Protein AF-A0A7J5C218-F1 (afdb_monomer)

Foldseek 3Di:
DLVVLLCCVPPVVDQQLVDAAEDADPVVLVVSLVSNCVRNNPSNVNHHRYHPLVVLLVVCLVCVVVLVADNDFAEDEPVRLLVLLVVLCVVVVHDCVLPPSNVLSVVLLVCLVVLHALVNQCVPQDDDPSVSSSSSRVVSVVVSVVRSYDYSSRSNSSD

Secondary structure (DSSP, 8-state):
-HHHHHHHHHHS---GGG-EEEESSHHHHHHHHHHHHHHH-GGGGGSEEEEHHHHHHHHHHHTTTTTT--TT-EEP-HHHHHHHHHHHHHHTT--TTTS-HHHHHHHHHHHHHTT--HHHHHHH--HHHHHHHHHHHHHHHHHHHHTTEE-HHHHHHH-

Sequence (159 aa):
LTHRIAYLLAARDVHPGEIIAITFTNKAAGEMKERVAALVGPRARLMWVSTFHSACVRILRAEHEHAGLTSTFSLYDADDSRRLMQLVTRELDLDPKRYPARGLAAQVSNLKNELVDPEQFAARASGPNERALAEAYTLYQRRLREAHALDFDDLIMTT

Mean predicted aligned error: 4.23 Å

Radius of gyration: 19.99 Å; Cα contacts (8 Å, |Δi|>4): 180; chains: 1; bounding box: 42×26×58 Å

pLDDT: mean 93.84, std 3.54, range [80.75, 98.5]

Nearest PDB structures (foldseek):
  2pjr-assembly1_A  TM=9.685E-01  e=1.360E-12  Geobacillus stearothermophilus
  3pjr-assembly1_A  TM=9.703E-01  e=2.002E-11  Geobacillus stearothermophilus
  2is1-assembly1_A  TM=9.681E-01  e=2.406E-10  Escherichia coli
  2is6-assembly1_B  TM=9.585E-01  e=4.203E-10  Escherichia coli
  2is6-assembly1_A  TM=9.522E-01  e=5.699E-10  Escherichia coli

Solvent-accessible surface area (backbone atoms only — not comparable to full-atom values): 8699 Å² total; per-residue (Å²): 108,56,67,59,53,36,43,38,46,74,76,63,71,45,59,43,76,80,43,77,47,77,32,94,37,67,66,58,17,51,55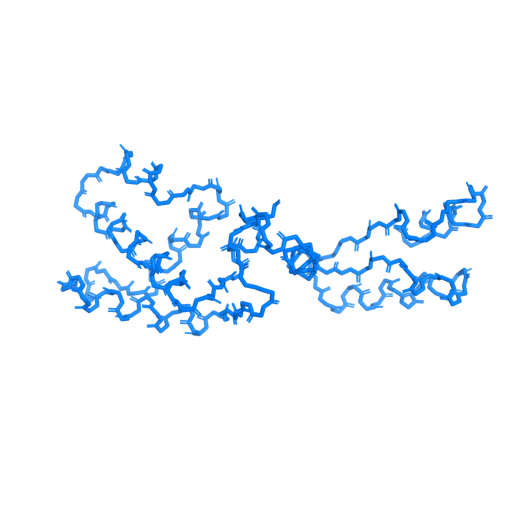,49,48,54,55,30,26,75,71,63,35,76,63,49,72,63,28,48,56,28,24,61,61,60,47,28,50,54,50,46,47,74,43,8,73,84,66,76,43,59,74,77,50,44,78,38,51,80,65,54,49,41,52,51,32,43,52,42,36,59,75,69,70,49,55,59,89,83,54,37,34,70,60,50,47,51,51,49,47,51,34,32,74,72,67,45,49,47,66,63,45,45,76,68,43,60,67,73,68,39,41,52,48,26,53,43,40,41,51,44,54,49,53,30,56,76,66,42,35,39,45,70,52,47,36,66,66,69,99

Structure (mmCIF, N/CA/C/O backbone):
data_AF-A0A7J5C218-F1
#
_entry.id   AF-A0A7J5C218-F1
#
loop_
_atom_site.group_PDB
_atom_site.id
_atom_site.type_symbol
_atom_site.label_atom_id
_atom_site.label_alt_id
_atom_site.label_comp_id
_atom_site.label_asym_id
_atom_site.label_entity_id
_atom_site.label_seq_id
_atom_site.pdbx_PDB_ins_code
_atom_site.Cartn_x
_atom_site.Cartn_y
_atom_site.Cartn_z
_atom_site.occupancy
_atom_site.B_iso_or_equiv
_atom_site.auth_seq_id
_atom_site.auth_comp_id
_atom_site.auth_asym_id
_atom_site.auth_atom_id
_atom_site.pdbx_PDB_model_num
ATOM 1 N N . LEU A 1 1 ? 17.847 -12.789 -14.390 1.00 86.25 1 LEU A N 1
ATOM 2 C CA . LEU A 1 1 ? 16.603 -12.147 -14.881 1.00 86.25 1 LEU A CA 1
ATOM 3 C C . LEU A 1 1 ? 16.853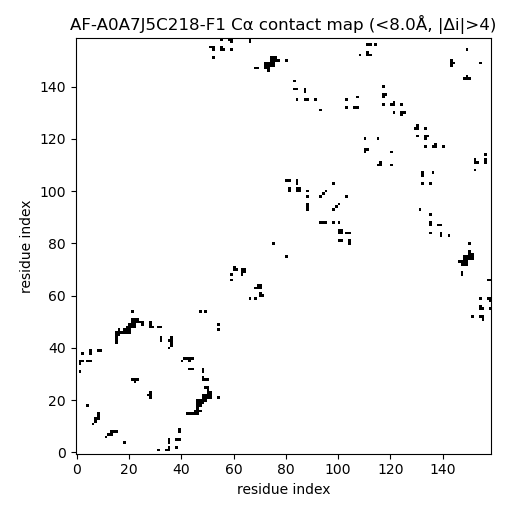 -11.149 -16.017 1.00 86.25 1 LEU A C 1
ATOM 5 O O . LEU A 1 1 ? 16.259 -11.317 -17.071 1.00 86.25 1 LEU A O 1
ATOM 9 N N . THR A 1 2 ? 17.759 -10.176 -15.865 1.00 90.88 2 THR A N 1
ATOM 10 C CA . THR A 1 2 ? 18.068 -9.160 -16.901 1.00 90.88 2 THR A CA 1
ATOM 11 C C . THR A 1 2 ? 18.434 -9.752 -18.267 1.00 90.88 2 THR A C 1
ATOM 13 O O . THR A 1 2 ? 17.923 -9.297 -19.281 1.00 90.88 2 THR A O 1
ATOM 16 N N . HIS A 1 3 ? 19.233 -10.825 -18.303 1.00 92.81 3 HIS A N 1
ATOM 17 C CA . HIS A 1 3 ? 19.562 -11.528 -19.551 1.00 92.81 3 HIS A CA 1
ATOM 18 C C . HIS A 1 3 ? 18.358 -12.219 -20.204 1.00 92.81 3 HIS A C 1
ATOM 20 O O . HIS A 1 3 ? 18.273 -12.247 -21.425 1.00 92.81 3 HIS A O 1
ATOM 26 N N . ARG A 1 4 ? 17.402 -12.738 -19.418 1.00 94.25 4 ARG A N 1
ATOM 27 C CA . ARG A 1 4 ? 16.163 -13.320 -19.961 1.00 94.25 4 ARG A CA 1
ATOM 28 C C . ARG A 1 4 ? 15.333 -12.243 -20.656 1.00 94.25 4 ARG A C 1
ATOM 30 O O . ARG A 1 4 ? 14.851 -12.475 -21.753 1.00 94.25 4 ARG A O 1
ATOM 37 N N . ILE A 1 5 ? 15.209 -11.070 -20.034 1.00 92.75 5 ILE A N 1
ATOM 38 C CA . ILE A 1 5 ? 14.519 -9.920 -20.631 1.00 92.75 5 ILE A CA 1
ATOM 39 C C . ILE A 1 5 ? 15.229 -9.497 -21.919 1.00 92.75 5 ILE A C 1
ATOM 41 O O . ILE A 1 5 ? 14.592 -9.398 -22.960 1.00 92.75 5 ILE A O 1
ATOM 45 N N . ALA A 1 6 ? 16.552 -9.321 -21.872 1.00 90.94 6 ALA A N 1
ATOM 46 C CA . ALA A 1 6 ? 17.333 -8.952 -23.048 1.00 90.94 6 ALA A CA 1
ATOM 47 C C . ALA A 1 6 ? 17.164 -9.959 -24.197 1.00 90.94 6 ALA A C 1
ATOM 49 O O . ALA A 1 6 ? 16.990 -9.559 -25.342 1.00 90.94 6 ALA A O 1
ATOM 50 N N . TYR A 1 7 ? 17.145 -11.258 -23.886 1.00 93.69 7 TYR A N 1
ATOM 51 C CA . TYR A 1 7 ? 16.901 -12.317 -24.861 1.00 93.69 7 TYR A CA 1
ATOM 52 C C . TYR A 1 7 ? 15.502 -12.234 -25.490 1.00 93.69 7 TYR A C 1
ATOM 54 O O . TYR A 1 7 ? 15.383 -12.347 -26.707 1.00 93.69 7 TYR A O 1
ATOM 62 N N . LEU A 1 8 ? 14.450 -12.001 -24.697 1.00 94.12 8 LEU A N 1
ATOM 63 C CA . LEU A 1 8 ? 13.089 -11.841 -25.226 1.00 94.12 8 LEU A CA 1
ATOM 64 C C . LEU A 1 8 ? 12.997 -10.659 -26.201 1.00 94.12 8 LEU A C 1
ATOM 66 O O . LEU A 1 8 ? 12.418 -10.789 -27.274 1.00 94.12 8 LEU A O 1
ATOM 70 N N . LEU A 1 9 ? 13.628 -9.538 -25.854 1.00 89.75 9 LEU A N 1
ATOM 71 C CA . LEU A 1 9 ? 13.610 -8.328 -26.674 1.00 89.75 9 LEU A CA 1
ATOM 72 C C . LEU A 1 9 ? 14.460 -8.459 -27.944 1.00 89.75 9 LEU A C 1
ATOM 74 O O . LEU A 1 9 ? 14.038 -8.032 -29.010 1.00 89.75 9 LEU A O 1
ATOM 78 N N . ALA A 1 10 ? 15.665 -9.025 -27.840 1.00 87.38 10 ALA A N 1
ATOM 79 C CA . ALA A 1 10 ? 16.624 -9.038 -28.944 1.00 87.38 10 ALA A CA 1
ATOM 80 C C . ALA A 1 10 ? 16.477 -10.251 -29.874 1.00 87.38 10 ALA A C 1
ATOM 82 O O . ALA A 1 10 ? 16.729 -10.135 -31.068 1.00 87.38 10 ALA A O 1
ATOM 83 N N . ALA A 1 11 ? 16.114 -11.418 -29.332 1.00 90.69 11 ALA A N 1
ATOM 84 C CA . ALA A 1 11 ? 16.108 -12.679 -30.076 1.00 90.69 11 ALA A CA 1
ATOM 85 C C . ALA A 1 11 ? 14.703 -13.234 -30.336 1.00 90.69 11 ALA A C 1
ATOM 87 O O . ALA A 1 11 ? 14.548 -14.118 -31.176 1.00 90.69 11 ALA A O 1
ATOM 88 N N . ARG A 1 12 ? 13.685 -12.769 -29.602 1.00 93.81 12 ARG A N 1
ATOM 89 C CA . ARG A 1 12 ? 12.297 -13.244 -29.740 1.00 93.81 12 ARG A CA 1
ATOM 90 C C . ARG A 1 12 ? 11.330 -12.178 -30.245 1.00 93.81 12 ARG A C 1
ATOM 92 O O . ARG A 1 12 ? 10.145 -12.476 -30.315 1.00 93.81 12 ARG A O 1
ATOM 99 N N . ASP A 1 13 ? 11.841 -10.997 -30.595 1.00 88.44 13 ASP A N 1
ATOM 100 C CA . ASP A 1 13 ? 11.081 -9.856 -31.125 1.00 88.44 13 ASP A CA 1
ATOM 101 C C . ASP A 1 13 ? 9.872 -9.458 -30.256 1.00 88.44 13 ASP A C 1
ATOM 103 O O . ASP A 1 13 ? 8.854 -8.979 -30.743 1.00 88.44 13 ASP A O 1
ATOM 107 N N . VAL A 1 14 ? 9.976 -9.677 -28.938 1.00 94.00 14 VAL A N 1
ATOM 108 C CA . VAL A 1 14 ? 8.940 -9.266 -27.982 1.00 94.00 14 VAL A CA 1
ATOM 109 C C . VAL A 1 14 ? 8.965 -7.750 -27.852 1.00 94.00 14 VAL A C 1
ATOM 111 O O . VAL A 1 14 ? 10.031 -7.153 -27.654 1.00 94.00 14 VAL A O 1
ATOM 114 N N . HIS A 1 15 ? 7.799 -7.110 -27.904 1.00 91.94 15 HIS A N 1
ATOM 115 C CA . HIS A 1 15 ? 7.729 -5.668 -27.752 1.00 91.94 15 HIS A CA 1
ATOM 116 C C . HIS A 1 15 ? 8.006 -5.281 -26.283 1.00 91.94 15 HIS A C 1
ATOM 118 O O . HIS A 1 15 ? 7.437 -5.878 -25.370 1.00 91.94 15 HIS A O 1
ATOM 124 N N . PRO A 1 16 ? 8.834 -4.254 -25.986 1.00 90.38 16 PRO A N 1
ATOM 125 C CA . PRO A 1 16 ? 9.152 -3.878 -24.603 1.00 90.38 16 PRO A CA 1
ATOM 126 C C . PRO A 1 16 ? 7.939 -3.590 -23.714 1.00 90.38 16 PRO A C 1
ATOM 128 O O . PRO A 1 16 ? 7.993 -3.841 -22.514 1.00 90.38 16 PRO A O 1
ATOM 131 N N . GLY A 1 17 ? 6.852 -3.079 -24.298 1.00 89.75 17 GLY A N 1
ATOM 132 C CA . GLY A 1 17 ? 5.596 -2.822 -23.587 1.00 89.75 17 GLY A CA 1
ATOM 133 C C . GLY A 1 17 ? 4.842 -4.083 -23.145 1.00 89.75 17 GLY A C 1
ATOM 134 O O . GLY A 1 17 ? 3.960 -3.976 -22.304 1.00 89.75 17 GLY A O 1
ATOM 135 N N . GLU A 1 18 ? 5.197 -5.260 -23.665 1.00 92.06 18 GLU A N 1
ATOM 136 C CA . GLU A 1 18 ? 4.602 -6.555 -23.296 1.00 92.06 18 GLU A CA 1
ATOM 137 C C . GLU A 1 18 ? 5.331 -7.217 -22.114 1.00 92.06 18 GLU A C 1
ATOM 139 O O . GLU A 1 18 ? 4.938 -8.286 -21.650 1.00 92.06 18 GLU A O 1
ATOM 144 N N . ILE A 1 19 ? 6.409 -6.600 -21.614 1.00 92.75 19 ILE A N 1
ATOM 145 C CA . ILE A 1 19 ? 7.178 -7.111 -20.480 1.00 92.75 19 ILE A CA 1
ATOM 146 C C . ILE A 1 19 ? 6.940 -6.230 -19.252 1.00 92.75 19 ILE A C 1
ATOM 148 O O . ILE A 1 19 ? 7.219 -5.029 -19.244 1.00 92.75 19 ILE A O 1
ATOM 152 N N . ILE A 1 20 ? 6.502 -6.872 -18.169 1.00 92.75 20 ILE A N 1
ATOM 153 C CA . ILE A 1 20 ? 6.461 -6.291 -16.828 1.00 92.75 20 ILE A CA 1
ATOM 154 C C . ILE A 1 20 ? 7.488 -7.023 -15.958 1.00 92.75 20 ILE A C 1
ATOM 156 O O . ILE A 1 20 ? 7.514 -8.252 -15.889 1.00 92.75 20 ILE A O 1
ATOM 160 N N . ALA A 1 21 ? 8.348 -6.259 -15.291 1.00 93.56 21 ALA A N 1
ATOM 161 C CA . ALA A 1 21 ? 9.316 -6.748 -14.322 1.00 93.56 21 ALA A CA 1
ATOM 162 C C . ALA A 1 21 ? 9.061 -6.082 -12.965 1.00 93.56 21 ALA A C 1
ATOM 164 O O . ALA A 1 21 ? 9.229 -4.871 -12.812 1.00 93.56 21 ALA A O 1
ATOM 165 N N . ILE A 1 22 ? 8.670 -6.892 -11.981 1.00 94.12 22 ILE A N 1
ATOM 166 C CA . ILE A 1 22 ? 8.316 -6.425 -10.639 1.00 94.12 22 ILE A CA 1
ATOM 167 C C . ILE A 1 22 ? 9.457 -6.718 -9.657 1.00 94.12 22 ILE A C 1
ATOM 169 O O . ILE A 1 22 ? 10.018 -7.816 -9.654 1.00 94.12 22 ILE A O 1
ATOM 173 N N . THR A 1 23 ? 9.802 -5.743 -8.815 1.00 94.88 23 THR A N 1
ATOM 174 C CA . THR A 1 23 ? 10.784 -5.877 -7.725 1.00 94.88 23 THR A CA 1
ATOM 175 C C . THR A 1 23 ? 10.188 -5.489 -6.368 1.00 94.88 23 THR A C 1
ATOM 177 O O . THR A 1 23 ? 9.117 -4.899 -6.275 1.00 94.88 23 THR A O 1
ATOM 180 N N . PHE A 1 24 ? 10.898 -5.791 -5.278 1.00 90.62 24 PHE A N 1
ATOM 181 C CA . PHE A 1 24 ? 10.459 -5.401 -3.930 1.00 90.62 24 PHE A CA 1
ATOM 182 C C . PHE A 1 24 ? 10.880 -3.984 -3.527 1.00 90.62 24 PHE A C 1
ATOM 184 O O . PHE A 1 24 ? 10.257 -3.382 -2.661 1.00 90.62 24 PHE A O 1
ATOM 191 N N . THR A 1 25 ? 11.923 -3.424 -4.147 1.00 93.00 25 THR A N 1
ATOM 192 C CA . THR A 1 25 ? 12.428 -2.086 -3.807 1.00 93.00 25 THR A CA 1
ATOM 193 C C . THR A 1 25 ? 12.603 -1.218 -5.045 1.00 93.00 25 THR A C 1
ATOM 195 O O . THR A 1 25 ? 12.922 -1.711 -6.133 1.00 93.00 25 THR A O 1
ATOM 198 N N . ASN A 1 26 ? 12.456 0.096 -4.856 1.00 91.38 26 ASN A N 1
ATOM 199 C CA . ASN A 1 26 ? 12.706 1.089 -5.904 1.00 91.38 26 ASN A CA 1
ATOM 200 C C . ASN A 1 26 ? 14.159 1.039 -6.390 1.00 91.38 26 ASN A C 1
ATOM 202 O O . ASN A 1 26 ? 14.409 1.153 -7.587 1.00 91.38 26 ASN A O 1
ATOM 206 N N . LYS A 1 27 ? 15.111 0.790 -5.479 1.00 93.94 27 LYS A N 1
ATOM 207 C CA . LYS A 1 27 ? 16.525 0.614 -5.825 1.00 93.94 27 LYS A CA 1
ATOM 208 C C . LYS A 1 27 ? 16.719 -0.562 -6.785 1.00 93.94 27 LYS A C 1
ATOM 210 O O . LYS A 1 27 ? 17.312 -0.386 -7.842 1.00 93.94 27 LYS A O 1
ATOM 215 N N . ALA A 1 28 ? 16.150 -1.726 -6.468 1.00 93.31 28 ALA A N 1
ATOM 216 C CA . ALA A 1 28 ? 16.245 -2.898 -7.336 1.00 93.31 28 ALA A CA 1
ATOM 217 C C . ALA A 1 28 ? 15.555 -2.681 -8.695 1.00 93.31 28 ALA A C 1
ATOM 219 O O . ALA A 1 28 ? 16.065 -3.148 -9.713 1.00 93.31 28 ALA A O 1
ATOM 220 N N . ALA A 1 29 ? 14.425 -1.961 -8.731 1.00 92.56 29 ALA A N 1
ATOM 221 C CA . ALA A 1 29 ? 13.768 -1.592 -9.989 1.00 92.56 29 ALA A CA 1
ATOM 222 C C . ALA A 1 29 ? 14.680 -0.704 -10.853 1.00 92.56 29 ALA A C 1
ATOM 224 O O . ALA A 1 29 ? 14.849 -0.966 -12.045 1.00 92.56 29 ALA A O 1
ATOM 225 N N . GLY A 1 30 ? 15.300 0.314 -10.245 1.00 91.38 30 GLY A N 1
ATOM 226 C CA . GLY A 1 30 ? 16.242 1.218 -10.909 1.00 91.38 30 GLY A CA 1
ATOM 227 C C . GLY A 1 30 ? 17.453 0.480 -11.478 1.00 91.38 30 GLY A C 1
ATOM 228 O O . GLY A 1 30 ? 17.695 0.531 -12.683 1.00 91.38 30 GLY A O 1
ATOM 229 N N . GLU A 1 31 ? 18.140 -0.302 -10.643 1.00 94.19 31 GLU A N 1
ATOM 230 C CA . GLU A 1 31 ? 19.302 -1.101 -11.054 1.00 94.19 31 GLU A CA 1
ATOM 231 C C . GLU A 1 31 ? 18.946 -2.099 -12.169 1.00 94.19 31 GLU A C 1
ATOM 233 O O . GLU A 1 31 ? 19.704 -2.290 -13.122 1.00 94.19 31 GLU A O 1
ATOM 238 N N . MET A 1 32 ? 17.775 -2.742 -12.095 1.00 93.12 32 MET A N 1
ATOM 239 C CA . MET A 1 32 ? 17.324 -3.657 -13.145 1.00 93.12 32 MET A CA 1
ATOM 240 C C . MET A 1 32 ? 17.079 -2.924 -14.466 1.00 93.12 32 MET A C 1
ATOM 242 O O . MET A 1 32 ? 17.485 -3.423 -15.519 1.00 93.12 32 MET A O 1
ATOM 246 N N . LYS A 1 33 ? 16.456 -1.742 -14.422 1.00 90.44 33 LYS A N 1
ATOM 247 C CA . LYS A 1 33 ? 16.194 -0.912 -15.603 1.00 90.44 33 LYS A CA 1
ATOM 248 C C . LYS A 1 33 ? 17.492 -0.487 -16.288 1.00 90.44 33 LYS A C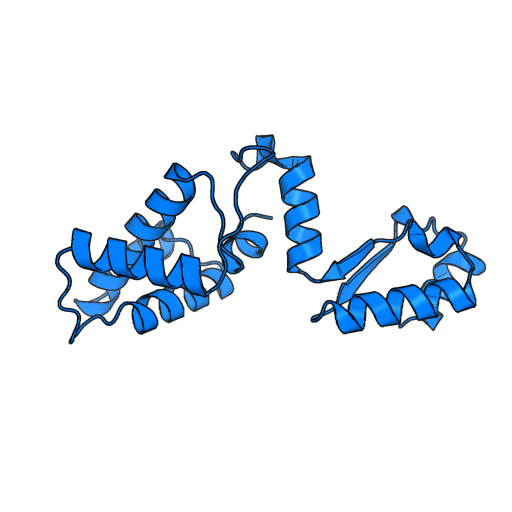 1
ATOM 250 O O . LYS A 1 33 ? 17.600 -0.616 -17.507 1.00 90.44 33 LYS A O 1
ATOM 255 N N . GLU A 1 34 ? 18.484 -0.049 -15.517 1.00 92.19 34 GLU A N 1
ATOM 256 C CA . GLU A 1 34 ? 19.815 0.311 -16.022 1.00 92.19 34 GLU A CA 1
ATOM 257 C C . GLU A 1 34 ? 20.508 -0.882 -16.684 1.00 92.19 34 GLU A C 1
ATOM 259 O O . GLU A 1 34 ? 20.976 -0.783 -17.819 1.00 92.19 34 GLU A O 1
ATOM 264 N N . ARG A 1 35 ? 20.497 -2.046 -16.024 1.00 92.94 35 ARG A N 1
ATOM 265 C CA . ARG A 1 35 ? 21.121 -3.267 -16.551 1.00 92.94 35 ARG A CA 1
ATOM 266 C C . ARG A 1 35 ? 20.473 -3.764 -17.839 1.00 92.94 35 ARG A C 1
ATOM 268 O O . ARG A 1 35 ? 21.183 -4.230 -18.722 1.00 92.94 35 ARG A O 1
ATOM 275 N N . VAL A 1 36 ? 19.146 -3.700 -17.963 1.00 91.06 36 VAL A N 1
ATOM 276 C CA . VAL A 1 36 ? 18.469 -4.089 -19.212 1.00 91.06 36 VAL A CA 1
ATOM 277 C C . VAL A 1 36 ? 18.763 -3.070 -20.314 1.00 91.06 36 VAL A C 1
ATOM 279 O O . VAL A 1 36 ? 19.090 -3.469 -21.429 1.00 91.06 36 VAL A O 1
ATOM 282 N N . ALA A 1 37 ? 18.732 -1.770 -20.007 1.00 90.81 37 ALA A N 1
ATOM 283 C CA . ALA A 1 37 ? 19.062 -0.725 -20.975 1.00 90.81 37 ALA A CA 1
ATOM 284 C C . ALA A 1 37 ? 20.506 -0.829 -21.495 1.00 90.81 37 ALA A C 1
ATOM 286 O O . ALA A 1 37 ? 20.740 -0.577 -22.674 1.00 90.81 37 ALA A O 1
ATOM 287 N N . ALA A 1 38 ? 21.457 -1.257 -20.660 1.00 92.44 38 ALA A N 1
ATOM 288 C CA . ALA A 1 38 ? 22.833 -1.517 -21.083 1.00 92.44 38 ALA A CA 1
ATOM 289 C C . ALA A 1 38 ? 22.957 -2.695 -22.073 1.00 92.44 38 ALA A C 1
ATOM 291 O O . ALA A 1 38 ? 23.884 -2.714 -22.875 1.00 92.44 38 ALA A O 1
ATOM 292 N N . LEU A 1 39 ? 22.034 -3.665 -22.036 1.00 90.88 39 LEU A N 1
ATOM 293 C CA . LEU A 1 39 ? 22.072 -4.862 -22.888 1.00 90.88 39 LEU A CA 1
ATOM 294 C C . LEU A 1 39 ? 21.356 -4.684 -24.232 1.00 90.88 39 LEU A C 1
ATOM 296 O O . LEU A 1 39 ? 21.816 -5.220 -25.234 1.00 90.88 39 LEU A O 1
ATOM 300 N N . VAL A 1 40 ? 20.221 -3.977 -24.261 1.00 88.19 40 VAL A N 1
ATOM 301 C CA . VAL A 1 40 ? 19.368 -3.856 -25.468 1.00 88.19 40 VAL A CA 1
ATOM 302 C C . VAL A 1 40 ? 19.115 -2.410 -25.905 1.00 88.19 40 VAL A C 1
ATOM 304 O O . VAL A 1 40 ? 18.320 -2.148 -26.809 1.00 88.19 40 VAL A O 1
ATOM 307 N N . GLY A 1 41 ? 19.779 -1.450 -25.260 1.00 87.50 41 GLY A N 1
ATOM 308 C CA . GLY A 1 41 ? 19.681 -0.033 -25.578 1.00 87.50 41 GLY A CA 1
ATOM 309 C C . GLY A 1 41 ? 18.422 0.659 -25.026 1.00 87.50 41 GLY A C 1
ATOM 310 O O . GLY A 1 41 ? 17.682 0.117 -24.197 1.00 87.50 41 GLY A O 1
ATOM 311 N N . PRO A 1 42 ? 18.147 1.895 -25.481 1.00 83.88 42 PRO A N 1
ATOM 312 C CA . PRO A 1 42 ? 17.132 2.771 -24.891 1.00 83.88 42 PRO A CA 1
ATOM 313 C C . PRO A 1 42 ? 15.691 2.270 -25.053 1.00 83.88 42 PRO A C 1
ATOM 315 O O . PRO A 1 42 ? 14.820 2.705 -24.300 1.00 83.88 42 PRO A O 1
ATOM 318 N N . ARG A 1 43 ? 15.432 1.321 -25.966 1.00 81.69 43 ARG A N 1
ATOM 319 C CA . ARG A 1 43 ? 14.116 0.677 -26.137 1.00 81.69 43 ARG A CA 1
ATOM 320 C C . ARG A 1 43 ? 13.614 -0.004 -24.858 1.00 81.69 43 ARG A C 1
ATOM 322 O O . ARG A 1 43 ? 12.410 -0.031 -24.625 1.00 81.69 43 ARG A O 1
ATOM 329 N N . ALA A 1 44 ? 14.518 -0.441 -23.976 1.00 82.00 44 ALA A N 1
ATOM 330 C CA . ALA A 1 44 ? 14.172 -0.981 -22.659 1.00 82.00 44 ALA A CA 1
ATOM 331 C C . ALA A 1 44 ? 13.427 0.013 -21.749 1.00 82.00 44 ALA A C 1
ATOM 333 O O . ALA A 1 44 ? 12.786 -0.400 -20.788 1.00 82.00 44 ALA A O 1
ATOM 334 N N . ARG A 1 45 ? 13.491 1.326 -22.020 1.00 80.75 45 ARG A N 1
ATOM 335 C CA . ARG A 1 45 ? 12.821 2.351 -21.199 1.00 80.75 45 ARG A CA 1
ATOM 336 C C . ARG A 1 45 ? 11.295 2.312 -21.298 1.00 80.75 45 ARG A C 1
ATOM 338 O O . ARG A 1 45 ? 10.647 2.834 -20.395 1.00 80.75 45 ARG A O 1
ATOM 345 N N . LEU A 1 46 ? 10.753 1.719 -22.365 1.00 84.62 46 LEU A N 1
ATOM 346 C CA . LEU A 1 46 ? 9.312 1.531 -22.569 1.00 84.62 46 LEU A CA 1
ATOM 347 C C . LEU A 1 46 ? 8.740 0.394 -21.704 1.00 84.62 46 LEU A C 1
ATOM 349 O O . LEU A 1 46 ? 7.534 0.337 -21.484 1.00 84.62 46 LEU A O 1
ATOM 353 N N . MET A 1 47 ? 9.608 -0.487 -21.204 1.00 88.19 47 MET A N 1
ATOM 354 C CA . MET A 1 47 ? 9.241 -1.610 -20.350 1.00 88.19 47 MET A CA 1
ATOM 355 C C . MET A 1 47 ? 8.815 -1.142 -18.959 1.00 88.19 47 MET A C 1
ATOM 357 O O . MET A 1 47 ? 9.351 -0.168 -18.418 1.00 88.19 47 MET A O 1
ATOM 361 N N . TRP A 1 48 ? 7.883 -1.866 -18.345 1.00 90.19 48 TRP A N 1
ATOM 362 C CA . TRP A 1 48 ? 7.482 -1.591 -16.971 1.00 90.19 48 TRP A CA 1
ATOM 363 C C . TRP A 1 48 ? 8.440 -2.307 -16.027 1.00 90.19 48 TRP A C 1
ATOM 365 O O . TRP A 1 48 ? 8.399 -3.524 -15.884 1.00 90.19 48 TRP A O 1
ATOM 375 N N . VAL A 1 49 ? 9.322 -1.535 -15.394 1.00 92.06 49 VAL A N 1
ATOM 376 C CA . VAL A 1 49 ? 10.186 -2.009 -14.307 1.00 92.06 49 VAL A CA 1
ATOM 377 C C . VAL A 1 49 ? 9.844 -1.208 -13.069 1.00 92.06 49 VAL A C 1
ATOM 379 O O . VAL A 1 49 ? 10.136 -0.012 -13.005 1.00 92.06 49 VAL A O 1
ATOM 382 N N . SER A 1 50 ? 9.176 -1.839 -12.115 1.00 93.81 50 SER A N 1
ATOM 383 C CA . SER A 1 50 ? 8.599 -1.145 -10.967 1.00 93.81 50 SER A CA 1
ATOM 384 C C . SER A 1 50 ? 8.499 -2.059 -9.754 1.00 93.81 50 SER A C 1
ATOM 386 O O . SER A 1 50 ? 8.718 -3.264 -9.842 1.00 93.81 50 SER A O 1
ATOM 388 N N . THR A 1 51 ? 8.152 -1.492 -8.603 1.00 94.44 51 THR A N 1
ATOM 389 C CA . THR A 1 51 ? 7.693 -2.298 -7.470 1.00 94.44 51 THR A CA 1
ATOM 390 C C . THR A 1 51 ? 6.246 -2.744 -7.660 1.00 94.44 51 THR A C 1
ATOM 392 O O . THR A 1 51 ? 5.564 -2.236 -8.556 1.00 94.44 51 THR A O 1
ATOM 395 N N . PHE A 1 52 ? 5.774 -3.665 -6.810 1.00 92.06 52 PHE A N 1
ATOM 396 C CA . PHE A 1 52 ? 4.357 -4.052 -6.756 1.00 92.06 52 PHE A CA 1
ATOM 397 C C . PHE A 1 52 ? 3.455 -2.823 -6.607 1.00 92.06 52 PHE A C 1
ATOM 399 O O . PHE A 1 52 ? 2.627 -2.566 -7.474 1.00 92.06 52 PHE A O 1
ATOM 406 N N . HIS A 1 53 ? 3.697 -2.001 -5.585 1.00 91.69 53 HIS A N 1
ATOM 407 C CA . HIS A 1 53 ? 2.918 -0.786 -5.337 1.00 91.69 53 HIS A CA 1
ATOM 408 C C . HIS A 1 53 ? 2.932 0.181 -6.525 1.00 91.69 53 HIS A C 1
ATOM 410 O O . HIS A 1 53 ? 1.883 0.648 -6.949 1.00 91.69 53 HIS A O 1
ATOM 416 N N . SER A 1 54 ? 4.100 0.447 -7.117 1.00 91.88 54 SER A N 1
ATOM 417 C CA . SER A 1 54 ? 4.196 1.349 -8.273 1.00 91.88 54 SER A CA 1
ATOM 418 C C . SER A 1 54 ? 3.450 0.816 -9.502 1.00 91.88 54 SER A C 1
ATOM 420 O O . SER A 1 54 ? 2.908 1.610 -10.271 1.00 91.88 54 SER A O 1
ATOM 422 N N . ALA A 1 55 ? 3.404 -0.508 -9.693 1.00 93.56 55 ALA A N 1
ATOM 423 C CA . ALA A 1 55 ? 2.589 -1.124 -10.738 1.00 93.56 55 ALA A CA 1
ATOM 424 C C . ALA A 1 55 ? 1.091 -0.963 -10.438 1.00 93.56 55 ALA A C 1
ATOM 426 O O . ALA A 1 55 ? 0.360 -0.471 -11.293 1.00 93.56 55 ALA A O 1
ATOM 427 N N . CYS A 1 56 ? 0.660 -1.293 -9.217 1.00 94.19 56 CYS A N 1
ATOM 428 C CA . CYS A 1 56 ? -0.737 -1.198 -8.786 1.00 94.19 56 CYS A CA 1
ATOM 429 C C . CYS A 1 56 ? -1.262 0.239 -8.889 1.00 94.19 56 CYS A C 1
ATOM 431 O O . CYS A 1 56 ? -2.287 0.476 -9.514 1.00 94.19 56 CYS A O 1
ATOM 433 N N . VAL A 1 57 ? -0.504 1.234 -8.406 1.00 94.06 57 VAL A N 1
ATOM 434 C CA . VAL A 1 57 ? -0.859 2.656 -8.568 1.00 94.06 57 VAL A CA 1
ATOM 435 C C . VAL A 1 57 ? -1.048 3.004 -10.038 1.00 94.06 57 VAL A C 1
ATOM 437 O O . VAL A 1 57 ? -2.003 3.687 -10.385 1.00 94.06 57 VAL A O 1
ATOM 440 N N . ARG A 1 58 ? -0.153 2.554 -10.924 1.00 92.31 58 ARG A N 1
ATOM 441 C CA . ARG A 1 58 ? -0.267 2.856 -12.354 1.00 92.31 58 ARG A CA 1
ATOM 442 C C . ARG A 1 58 ? -1.540 2.264 -12.961 1.00 92.31 58 ARG A C 1
ATOM 444 O O . ARG A 1 58 ? -2.181 2.952 -13.750 1.00 92.31 58 ARG A O 1
ATOM 451 N N . ILE A 1 59 ? -1.889 1.033 -12.589 1.00 93.94 59 ILE A N 1
ATOM 452 C CA . ILE A 1 59 ? -3.114 0.358 -13.036 1.00 93.94 59 ILE A CA 1
ATOM 453 C C . ILE A 1 59 ? -4.340 1.097 -12.493 1.00 93.94 59 ILE A C 1
ATOM 455 O O . ILE A 1 59 ? -5.162 1.553 -13.279 1.00 93.94 59 ILE A O 1
ATOM 459 N N . LEU A 1 60 ? -4.403 1.338 -11.183 1.00 95.25 60 LEU A N 1
ATOM 460 C CA . LEU A 1 60 ? -5.518 2.033 -10.535 1.00 95.25 60 LEU A CA 1
ATOM 461 C C . LEU A 1 60 ? -5.714 3.462 -11.042 1.00 95.25 60 LEU A C 1
ATOM 463 O O . LEU A 1 60 ? -6.833 3.947 -11.082 1.00 95.25 60 LEU A O 1
ATOM 467 N N . ARG A 1 61 ? -4.650 4.166 -11.442 1.00 94.12 61 ARG A N 1
ATOM 468 C CA . ARG A 1 61 ? -4.774 5.495 -12.066 1.00 94.12 61 ARG A CA 1
ATOM 469 C C . ARG A 1 61 ? -5.388 5.416 -13.459 1.00 94.12 61 ARG A C 1
ATOM 471 O O . ARG A 1 61 ? -6.193 6.276 -13.810 1.00 94.12 61 ARG A O 1
ATOM 478 N N . ALA A 1 62 ? -4.990 4.419 -14.247 1.00 93.75 62 ALA A N 1
ATOM 479 C CA . ALA A 1 62 ? -5.538 4.203 -15.582 1.00 93.75 62 ALA A CA 1
ATOM 480 C C . ALA A 1 62 ? -7.010 3.767 -15.513 1.00 93.75 62 ALA A C 1
ATOM 482 O O . ALA A 1 62 ? -7.835 4.315 -16.233 1.00 93.75 62 ALA A O 1
ATOM 483 N N . GLU A 1 63 ? -7.337 2.879 -14.574 1.00 95.31 63 GLU A N 1
ATOM 484 C CA . GLU A 1 63 ? -8.650 2.237 -14.427 1.00 95.31 63 GLU A CA 1
ATOM 485 C C . GLU A 1 63 ? -9.479 2.806 -13.263 1.00 95.31 63 GLU A C 1
ATOM 487 O O . GLU A 1 63 ? -10.355 2.135 -12.718 1.00 95.31 63 GLU A O 1
ATOM 492 N N . HIS A 1 64 ? -9.202 4.046 -12.851 1.00 94.75 64 HIS A N 1
ATOM 493 C CA . HIS A 1 64 ? -9.782 4.636 -11.640 1.00 94.75 64 HIS A CA 1
ATOM 494 C C . HIS A 1 64 ? -11.317 4.621 -11.637 1.00 94.75 64 HIS A C 1
ATOM 496 O O . HIS A 1 64 ? -11.910 4.330 -10.603 1.00 94.75 64 HIS A O 1
ATOM 502 N N . GLU A 1 65 ? -11.959 4.869 -12.784 1.00 94.56 65 GLU A N 1
ATOM 503 C CA . GLU A 1 65 ? -13.422 4.841 -12.907 1.00 94.56 65 GLU A CA 1
ATOM 504 C C . GLU A 1 65 ? -13.991 3.451 -12.590 1.00 94.56 65 GLU A C 1
ATOM 506 O O . GLU A 1 65 ? -14.940 3.337 -11.815 1.00 94.56 65 GLU A O 1
ATOM 511 N N . HIS A 1 66 ? -13.369 2.388 -13.115 1.00 93.25 66 HIS A N 1
ATOM 512 C CA . HIS A 1 66 ? -13.762 1.002 -12.846 1.00 93.25 66 HIS A CA 1
ATOM 513 C C . HIS A 1 66 ? -13.531 0.606 -11.384 1.00 93.25 66 HIS A C 1
ATOM 515 O O . HIS A 1 66 ? -14.307 -0.165 -10.824 1.00 93.25 66 HIS A O 1
ATOM 521 N N . ALA A 1 67 ? -12.498 1.167 -10.753 1.00 90.12 67 ALA A N 1
ATOM 522 C CA . ALA A 1 67 ? -12.205 0.965 -9.337 1.00 90.12 67 ALA A CA 1
ATOM 523 C C . ALA A 1 67 ? -13.080 1.823 -8.396 1.00 90.12 67 ALA A C 1
ATOM 525 O O . ALA A 1 67 ? -12.939 1.732 -7.178 1.00 90.12 67 ALA A O 1
ATOM 526 N N . GLY A 1 68 ? -13.965 2.681 -8.924 1.00 90.81 68 GLY A N 1
ATOM 527 C CA . GLY A 1 68 ? -14.757 3.614 -8.113 1.00 90.81 68 GLY A CA 1
ATOM 528 C C . GLY A 1 68 ? -13.908 4.686 -7.416 1.00 90.81 68 GLY A C 1
ATOM 529 O O . GLY A 1 68 ? -14.290 5.208 -6.368 1.00 90.81 68 GLY A O 1
ATOM 530 N N . LEU A 1 69 ? -12.741 5.000 -7.979 1.00 92.69 69 LEU A N 1
ATOM 531 C CA . LEU A 1 69 ? -11.768 5.952 -7.457 1.00 92.69 69 LEU A CA 1
ATOM 532 C C . LEU A 1 69 ? -11.743 7.230 -8.291 1.00 92.69 69 LEU A C 1
ATOM 534 O O . LEU A 1 69 ? -12.122 7.267 -9.459 1.00 92.69 69 LEU A O 1
ATOM 538 N N . THR A 1 70 ? -11.210 8.297 -7.703 1.00 91.50 70 THR A N 1
ATOM 539 C CA . THR A 1 70 ? -10.848 9.492 -8.466 1.00 91.50 70 THR A CA 1
ATOM 540 C C . THR A 1 70 ? -9.483 9.289 -9.117 1.00 91.50 70 THR A C 1
ATOM 542 O O . THR A 1 70 ? -8.587 8.686 -8.527 1.00 91.50 70 THR A O 1
ATOM 545 N N . SER A 1 71 ? -9.258 9.857 -10.302 1.00 89.12 71 SER A N 1
ATOM 546 C CA . SER A 1 71 ? -7.943 9.797 -10.964 1.00 89.12 71 SER A CA 1
ATOM 547 C C . SER A 1 71 ? -6.817 10.404 -10.120 1.00 89.12 71 SER A C 1
ATOM 549 O O . SER A 1 71 ? -5.648 10.087 -10.337 1.00 89.12 71 SER A O 1
ATOM 551 N N . THR A 1 72 ? -7.155 11.218 -9.114 1.00 92.19 72 THR A N 1
ATOM 552 C CA . THR A 1 72 ? -6.246 11.931 -8.209 1.00 92.19 72 THR A CA 1
ATOM 553 C C . THR A 1 72 ? -6.348 11.486 -6.742 1.00 92.19 72 THR A C 1
ATOM 555 O O . THR A 1 72 ? -5.973 12.257 -5.863 1.00 92.19 72 THR A O 1
ATOM 558 N N . PHE A 1 73 ? -6.813 10.259 -6.452 1.00 95.44 73 PHE A N 1
ATOM 559 C CA . PHE A 1 73 ? -6.785 9.689 -5.095 1.00 95.44 73 PHE A CA 1
ATOM 560 C C . PHE A 1 73 ? -5.437 9.895 -4.381 1.00 95.44 73 PHE A C 1
ATOM 562 O O . PHE A 1 73 ? -4.381 9.851 -5.014 1.00 95.44 73 PHE A O 1
ATOM 569 N N . SER A 1 74 ? -5.447 10.112 -3.072 1.00 95.62 74 SER A N 1
ATOM 570 C CA . SER A 1 74 ? -4.228 10.304 -2.278 1.00 95.62 74 SER A CA 1
ATOM 571 C C . SER A 1 74 ? -3.651 8.971 -1.798 1.00 95.62 74 SER A C 1
ATOM 573 O O . SER A 1 74 ? -4.386 8.012 -1.589 1.00 95.62 74 SER A O 1
ATOM 575 N N . LEU A 1 75 ? -2.330 8.908 -1.632 1.00 95.44 75 LEU A N 1
ATOM 576 C CA . LEU A 1 75 ? -1.640 7.748 -1.064 1.00 95.44 75 LEU A CA 1
ATOM 577 C C . LEU A 1 75 ? -1.247 8.062 0.371 1.00 95.44 75 LEU A C 1
ATOM 579 O O . LEU A 1 75 ? -0.494 9.008 0.595 1.00 95.44 75 LEU A O 1
ATOM 583 N N . TYR A 1 76 ? -1.755 7.283 1.316 1.00 95.88 76 TYR A N 1
ATOM 584 C CA . TYR A 1 76 ? -1.383 7.404 2.718 1.00 95.88 76 TYR A CA 1
ATOM 585 C C . TYR A 1 76 ? -0.151 6.555 2.984 1.00 95.88 76 TYR A C 1
ATOM 587 O O . TYR A 1 76 ? -0.107 5.366 2.660 1.00 95.88 76 TYR A O 1
ATOM 595 N N . ASP A 1 77 ? 0.851 7.169 3.603 1.00 92.56 77 ASP A N 1
ATOM 596 C CA . ASP A 1 77 ? 2.000 6.432 4.097 1.00 92.56 77 ASP A CA 1
ATOM 597 C C . ASP A 1 77 ? 1.703 5.765 5.454 1.00 92.56 77 ASP A C 1
ATOM 599 O O . ASP A 1 77 ? 0.578 5.773 5.968 1.00 92.56 77 ASP A O 1
ATOM 603 N N . ALA A 1 78 ? 2.723 5.143 6.046 1.00 90.12 78 ALA A N 1
ATOM 604 C CA . ALA A 1 78 ? 2.588 4.484 7.340 1.00 90.12 78 ALA A CA 1
ATOM 605 C C . ALA A 1 78 ? 2.299 5.465 8.494 1.00 90.12 78 ALA A C 1
ATOM 607 O O . ALA A 1 78 ? 1.747 5.063 9.520 1.00 90.12 78 ALA A O 1
ATOM 608 N N . ASP A 1 79 ? 2.675 6.736 8.379 1.00 92.94 79 ASP A N 1
ATOM 609 C CA . ASP A 1 79 ? 2.437 7.749 9.405 1.00 92.94 79 ASP A CA 1
ATOM 610 C C . ASP A 1 79 ? 1.008 8.274 9.306 1.00 92.94 79 ASP A C 1
ATOM 612 O O . ASP A 1 79 ? 0.305 8.326 10.320 1.00 92.94 79 ASP A O 1
ATOM 616 N N . ASP A 1 80 ? 0.550 8.575 8.095 1.00 95.88 80 ASP A N 1
ATOM 617 C CA . ASP A 1 80 ? -0.814 9.020 7.824 1.00 95.88 80 ASP A CA 1
ATOM 618 C C . ASP A 1 80 ? -1.835 7.930 8.157 1.00 95.88 80 ASP A C 1
ATOM 620 O O . ASP A 1 80 ? -2.812 8.187 8.865 1.00 95.88 80 ASP A O 1
ATOM 624 N N . SER A 1 81 ? -1.552 6.680 7.782 1.00 95.06 81 SER A N 1
ATOM 625 C CA . SER A 1 81 ? -2.385 5.524 8.138 1.00 95.06 81 SER A CA 1
ATOM 626 C C . SER A 1 81 ? -2.501 5.349 9.655 1.00 95.06 81 SER A C 1
ATOM 628 O O . SER A 1 81 ? -3.591 5.121 10.189 1.00 95.06 81 SER A O 1
ATOM 630 N N . ARG A 1 82 ? -1.395 5.526 10.394 1.00 94.38 82 ARG A N 1
ATOM 631 C CA . ARG A 1 82 ? -1.401 5.467 11.865 1.00 94.38 82 ARG A CA 1
ATOM 632 C C . ARG A 1 82 ? -2.179 6.619 12.490 1.00 94.38 82 ARG A C 1
ATOM 634 O O . ARG A 1 82 ? -2.901 6.390 13.460 1.00 94.38 82 ARG A O 1
ATOM 641 N N . ARG A 1 83 ? -2.039 7.840 11.971 1.00 96.81 83 ARG A N 1
ATOM 642 C CA . ARG A 1 83 ? -2.802 9.011 12.436 1.00 96.81 83 ARG A CA 1
ATOM 643 C C . ARG A 1 83 ? -4.293 8.812 12.209 1.00 96.81 83 ARG A C 1
ATOM 645 O O . ARG A 1 83 ? -5.079 9.078 13.115 1.00 96.81 83 ARG A O 1
ATOM 652 N N . LEU A 1 84 ? -4.676 8.281 11.052 1.00 97.94 84 LEU A N 1
ATOM 653 C CA . LEU A 1 84 ? -6.068 7.973 10.766 1.00 97.94 84 LEU A CA 1
ATOM 654 C C . LEU A 1 84 ? -6.617 6.924 11.740 1.00 97.94 84 LEU A C 1
ATOM 656 O O . LEU A 1 84 ? -7.667 7.144 12.339 1.00 97.94 84 LEU A O 1
ATOM 660 N N . MET A 1 85 ? -5.878 5.841 11.995 1.00 98.12 85 MET A N 1
ATOM 661 C CA . MET A 1 85 ? -6.297 4.843 12.984 1.00 98.12 85 MET A CA 1
ATOM 662 C C . MET A 1 85 ? -6.425 5.437 14.398 1.00 98.12 85 MET A C 1
ATOM 664 O O . MET A 1 85 ? -7.329 5.073 15.143 1.00 98.12 85 MET A O 1
ATOM 668 N N . GLN A 1 86 ? -5.579 6.400 14.782 1.00 97.75 86 GLN A N 1
ATOM 669 C CA . GLN A 1 86 ? -5.746 7.110 16.057 1.00 97.75 86 GLN A CA 1
ATOM 670 C C . GLN A 1 86 ? -7.061 7.897 16.116 1.00 97.75 86 GLN A C 1
ATOM 672 O O . GLN A 1 86 ? -7.726 7.883 17.151 1.00 97.75 86 GLN A O 1
ATOM 677 N N . LEU A 1 87 ? -7.456 8.564 15.029 1.00 97.81 87 LEU A N 1
ATOM 678 C CA . LEU A 1 87 ? -8.744 9.262 14.958 1.00 97.81 87 LEU A CA 1
ATOM 679 C C . LEU A 1 87 ? -9.913 8.279 15.085 1.00 97.81 87 LEU A C 1
ATOM 681 O O . LEU A 1 87 ? -10.802 8.507 15.899 1.00 97.81 87 LEU A O 1
ATOM 685 N N . VAL A 1 88 ? -9.848 7.154 14.370 1.00 98.31 88 VAL A N 1
ATOM 686 C CA . VAL A 1 88 ? -10.833 6.060 14.435 1.00 98.31 88 VAL A CA 1
ATOM 687 C C . VAL A 1 88 ? -10.993 5.540 15.864 1.00 98.31 88 VAL A C 1
ATOM 689 O O . VAL A 1 88 ? -12.110 5.454 16.365 1.00 98.31 88 VAL A O 1
ATOM 692 N N . THR A 1 89 ? -9.888 5.249 16.561 1.00 97.31 89 THR A N 1
ATOM 693 C CA . THR A 1 89 ? -9.958 4.752 17.948 1.00 97.31 89 THR A CA 1
ATOM 694 C C . THR A 1 89 ? -10.609 5.738 18.911 1.00 97.31 89 THR A C 1
ATOM 696 O O . THR A 1 89 ? -11.305 5.315 19.827 1.00 97.31 89 THR A O 1
ATOM 699 N N . ARG A 1 90 ? -10.408 7.046 18.701 1.00 97.38 90 ARG A N 1
ATOM 700 C CA . ARG A 1 90 ? -11.034 8.092 19.521 1.00 97.38 90 ARG A CA 1
ATOM 701 C C . ARG A 1 90 ? -12.523 8.230 19.225 1.00 97.38 90 ARG A C 1
ATOM 703 O O . ARG A 1 90 ? -13.299 8.433 20.144 1.00 97.38 90 ARG A O 1
ATOM 710 N N . GLU A 1 91 ? -12.912 8.1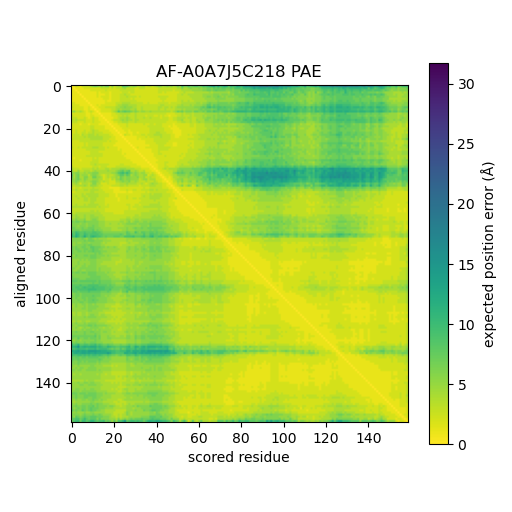32 17.958 1.00 97.75 91 GLU A N 1
ATOM 711 C CA . GLU A 1 91 ? -14.312 8.230 17.531 1.00 97.75 91 GLU A CA 1
ATOM 712 C C . GLU A 1 91 ? -15.162 7.060 18.034 1.00 97.75 91 GLU A C 1
ATOM 714 O O . GLU A 1 91 ? -16.322 7.252 18.380 1.00 97.75 91 GLU A O 1
ATOM 719 N N . LEU A 1 92 ? -14.573 5.867 18.117 1.00 97.75 92 LEU A N 1
ATOM 720 C CA . LEU A 1 92 ? -15.222 4.673 18.663 1.00 97.75 92 LEU A CA 1
ATOM 721 C C . LEU A 1 92 ? -15.142 4.575 20.196 1.00 97.75 92 LEU A C 1
ATOM 723 O O . LEU A 1 92 ? -15.565 3.566 20.751 1.00 97.75 92 LEU A O 1
ATOM 727 N N . ASP A 1 93 ? -14.574 5.581 20.871 1.00 97.06 93 ASP A N 1
ATOM 728 C CA . ASP A 1 93 ? -14.352 5.591 22.325 1.00 97.06 93 ASP A CA 1
ATOM 729 C C . ASP A 1 93 ? -13.637 4.321 22.841 1.00 97.06 93 ASP A C 1
ATOM 731 O O . ASP A 1 93 ? -13.942 3.760 23.895 1.00 97.06 93 ASP A O 1
ATOM 735 N N . LEU A 1 94 ? -12.670 3.819 22.062 1.00 96.81 94 LEU A N 1
ATOM 736 C CA . LEU A 1 94 ? -11.909 2.625 22.422 1.00 96.81 94 LEU A CA 1
ATOM 737 C C . LEU A 1 94 ? -10.833 2.969 23.456 1.00 96.81 94 LEU A C 1
ATOM 739 O O . LEU A 1 94 ? -10.015 3.864 23.239 1.00 96.81 94 LEU A O 1
ATOM 743 N N . ASP A 1 95 ? -10.771 2.197 24.548 1.00 95.69 95 ASP A N 1
ATOM 744 C CA . ASP A 1 95 ? -9.723 2.350 25.565 1.00 95.69 95 ASP A CA 1
ATOM 745 C C . ASP A 1 95 ? -8.328 2.177 24.927 1.00 95.69 95 ASP A C 1
ATOM 747 O O . ASP A 1 95 ? -7.980 1.065 24.512 1.00 95.69 95 ASP A O 1
ATOM 751 N N . PRO A 1 96 ? -7.484 3.227 24.890 1.00 93.25 96 PRO A N 1
ATOM 752 C CA . PRO A 1 96 ? -6.181 3.176 24.234 1.00 93.25 96 PRO A CA 1
ATOM 753 C C . PRO A 1 96 ? -5.188 2.229 24.919 1.00 93.25 96 PRO A C 1
ATOM 755 O O . PRO A 1 96 ? -4.206 1.828 24.290 1.00 93.25 96 PRO A O 1
ATOM 758 N N . LYS A 1 97 ? -5.412 1.858 26.189 1.00 94.50 97 LYS A N 1
ATOM 759 C CA . LYS A 1 97 ? -4.596 0.849 26.883 1.00 94.50 97 LYS A CA 1
ATOM 760 C C . LYS A 1 97 ? -4.914 -0.556 26.394 1.00 94.50 97 LYS A C 1
ATOM 762 O O . LYS A 1 97 ? -4.011 -1.383 26.292 1.00 94.50 97 LYS A O 1
ATOM 767 N N . ARG A 1 98 ? -6.187 -0.824 26.101 1.00 95.75 98 ARG A N 1
ATOM 768 C CA . ARG A 1 98 ? -6.657 -2.129 25.629 1.00 95.75 98 ARG A CA 1
ATOM 769 C C . ARG A 1 98 ? -6.530 -2.275 24.112 1.00 95.75 98 ARG A C 1
ATOM 771 O O . ARG A 1 98 ? -6.181 -3.350 23.636 1.00 95.75 98 ARG A O 1
ATOM 778 N N . TYR A 1 99 ? -6.776 -1.198 23.372 1.00 96.75 99 TYR A N 1
ATOM 779 C CA . TYR A 1 99 ? -6.824 -1.165 21.912 1.00 96.75 99 TYR A CA 1
ATOM 780 C C . TYR A 1 99 ? -5.875 -0.095 21.351 1.00 96.75 99 TYR A C 1
ATO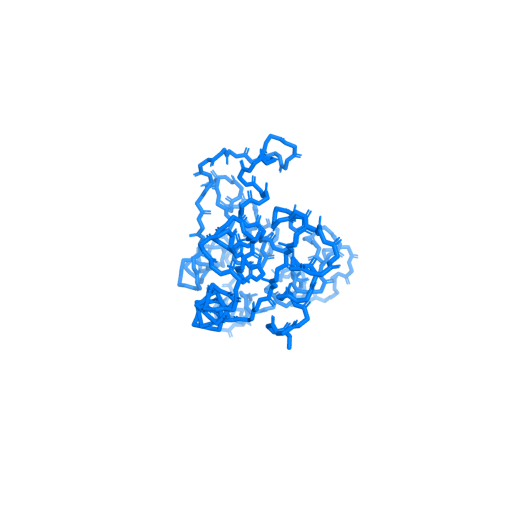M 782 O O . TYR A 1 99 ? -6.310 0.930 20.822 1.00 96.75 99 TYR A O 1
ATOM 790 N N . PRO A 1 100 ? -4.550 -0.290 21.461 1.00 96.31 100 PRO A N 1
ATOM 791 C CA . PRO A 1 100 ? -3.596 0.690 20.964 1.00 96.31 100 PRO A CA 1
ATOM 792 C C . PRO A 1 100 ? -3.707 0.831 19.439 1.00 96.31 100 PRO A C 1
ATOM 794 O O . PRO A 1 100 ? -3.558 -0.149 18.707 1.00 96.31 100 PRO A O 1
ATOM 797 N N . ALA A 1 101 ? -3.871 2.063 18.944 1.00 95.81 101 ALA A N 1
ATOM 798 C CA . ALA A 1 101 ? -4.059 2.355 17.516 1.00 95.81 101 ALA A CA 1
ATOM 799 C C . ALA A 1 101 ? -2.975 1.746 16.608 1.00 95.81 101 ALA A C 1
ATOM 801 O O . ALA A 1 101 ? -3.271 1.260 15.522 1.00 95.81 101 ALA A O 1
ATOM 802 N N . ARG A 1 102 ? -1.715 1.703 17.066 1.00 95.62 102 ARG A N 1
ATOM 803 C CA . ARG A 1 102 ? -0.620 1.045 16.330 1.00 95.62 102 ARG A CA 1
ATOM 804 C C . ARG A 1 102 ? -0.864 -0.457 16.148 1.00 95.62 102 ARG A C 1
ATOM 806 O O . ARG A 1 102 ? -0.558 -0.990 15.088 1.00 95.62 102 ARG A O 1
ATOM 813 N N . GLY A 1 103 ? -1.378 -1.127 17.178 1.00 96.75 103 GLY A N 1
ATOM 814 C CA . GLY A 1 103 ? -1.688 -2.554 17.137 1.00 96.75 103 GLY A CA 1
ATOM 815 C C . GLY A 1 103 ? -2.902 -2.853 16.261 1.00 96.75 103 GLY A C 1
ATOM 816 O O . GLY A 1 103 ? -2.889 -3.836 15.528 1.00 96.75 103 GLY A O 1
ATOM 817 N N . LEU A 1 104 ? -3.926 -1.996 16.288 1.00 97.25 104 LEU A N 1
ATOM 818 C CA . LEU A 1 104 ? -5.073 -2.118 15.383 1.00 97.25 104 LEU A CA 1
ATOM 819 C C . LEU A 1 104 ? -4.669 -1.887 13.923 1.00 97.25 104 LEU A C 1
ATOM 821 O O . LEU A 1 104 ? -5.000 -2.707 13.078 1.00 97.25 104 LEU A O 1
ATOM 825 N N . ALA A 1 105 ? -3.888 -0.840 13.631 1.00 96.88 105 ALA A N 1
ATOM 826 C CA . ALA A 1 105 ? -3.393 -0.570 12.278 1.00 96.88 105 ALA A CA 1
ATOM 827 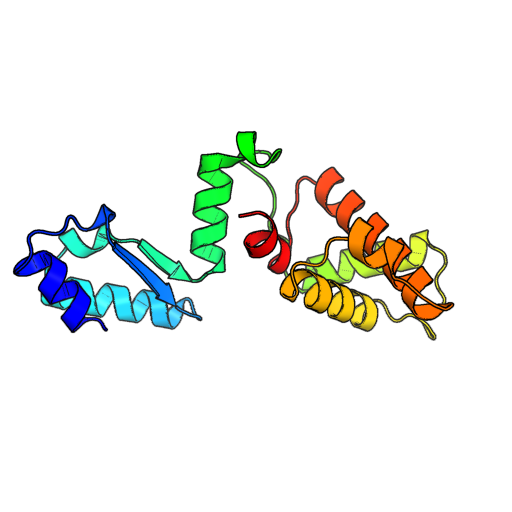C C . ALA A 1 105 ? -2.577 -1.746 11.713 1.00 96.88 105 ALA A C 1
ATOM 829 O O . ALA A 1 105 ? -2.761 -2.123 10.562 1.00 96.88 105 ALA A O 1
ATOM 830 N N . ALA A 1 106 ? -1.719 -2.366 12.532 1.00 96.81 106 ALA A N 1
ATOM 831 C CA . ALA A 1 106 ? -0.960 -3.547 12.120 1.00 96.81 106 ALA A CA 1
ATOM 832 C C . ALA A 1 106 ? -1.862 -4.761 11.830 1.00 96.81 106 ALA A C 1
ATOM 834 O O . ALA A 1 106 ? -1.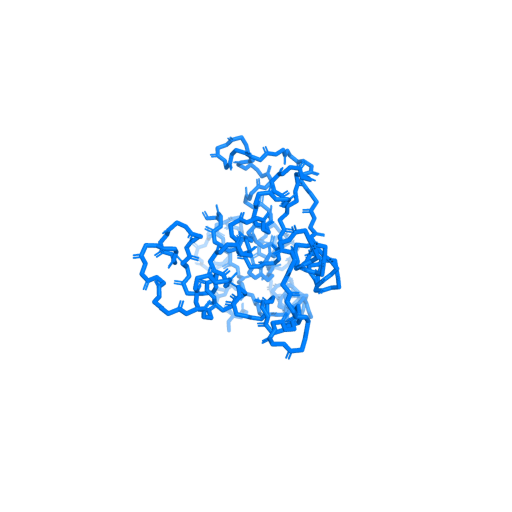632 -5.479 10.864 1.00 96.81 106 ALA A O 1
ATOM 835 N N . GLN A 1 107 ? -2.903 -4.985 12.638 1.00 97.25 107 GLN A N 1
ATOM 836 C CA . GLN A 1 107 ? -3.863 -6.066 12.394 1.00 97.25 107 GLN A CA 1
ATOM 837 C C . GLN A 1 107 ? -4.694 -5.820 11.130 1.00 97.25 107 GLN A C 1
ATOM 839 O O . GLN A 1 107 ? -4.885 -6.746 10.352 1.00 97.25 107 GLN A O 1
ATOM 844 N N . VAL A 1 108 ? -5.129 -4.579 10.890 1.00 97.50 108 VAL A N 1
ATOM 845 C CA . VAL A 1 108 ? -5.800 -4.187 9.641 1.00 97.50 108 VAL A CA 1
ATOM 846 C C . VAL A 1 108 ? -4.897 -4.430 8.432 1.00 97.50 108 VAL A C 1
ATOM 848 O O . VAL A 1 108 ? -5.333 -5.050 7.469 1.00 97.50 108 VAL A O 1
ATOM 851 N N . SER A 1 109 ? -3.631 -4.014 8.502 1.00 96.31 109 SER A N 1
ATOM 852 C CA . SER A 1 109 ? -2.644 -4.267 7.446 1.00 96.31 109 SER A CA 1
ATOM 853 C C . SER A 1 109 ? -2.482 -5.766 7.159 1.00 96.31 109 SER A C 1
ATOM 855 O O . SER A 1 109 ? -2.508 -6.187 6.004 1.00 96.31 109 SER A O 1
ATOM 857 N N . ASN A 1 110 ? -2.405 -6.609 8.195 1.00 96.50 110 ASN A N 1
ATOM 858 C CA . ASN A 1 110 ? -2.346 -8.064 8.015 1.00 96.50 110 ASN A CA 1
ATOM 859 C C . ASN A 1 110 ? -3.611 -8.620 7.346 1.00 96.50 110 ASN A C 1
ATOM 861 O O . ASN A 1 110 ? -3.500 -9.434 6.437 1.00 96.50 110 ASN A O 1
ATOM 865 N N . LEU A 1 111 ? -4.798 -8.155 7.750 1.00 97.25 111 LEU A N 1
ATOM 866 C CA . LEU A 1 111 ? -6.061 -8.557 7.123 1.00 97.25 111 LEU A CA 1
ATOM 867 C C . LEU A 1 111 ? -6.085 -8.195 5.634 1.00 97.25 111 LEU A C 1
ATOM 869 O O . LEU A 1 111 ? -6.428 -9.043 4.817 1.00 97.25 111 LEU A O 1
ATOM 873 N N . LYS A 1 112 ? -5.651 -6.984 5.266 1.00 96.75 112 LYS A N 1
ATOM 874 C CA . LYS A 1 112 ? -5.539 -6.568 3.858 1.00 96.75 112 LYS A CA 1
ATOM 875 C C . LYS A 1 112 ? -4.536 -7.417 3.077 1.00 96.75 112 LYS A C 1
ATOM 877 O O . LYS A 1 112 ? -4.821 -7.813 1.952 1.00 96.75 112 LYS A O 1
ATOM 882 N N . ASN A 1 113 ? -3.397 -7.759 3.680 1.00 94.00 113 ASN A N 1
ATOM 883 C CA . ASN A 1 113 ? -2.402 -8.650 3.072 1.00 94.00 113 ASN A CA 1
ATOM 884 C C . ASN A 1 113 ? -2.923 -10.087 2.872 1.00 94.00 113 ASN A C 1
ATOM 886 O O . ASN A 1 113 ? -2.488 -10.780 1.955 1.00 94.00 113 ASN A O 1
ATOM 890 N N . GLU A 1 114 ? -3.880 -10.521 3.693 1.00 95.25 114 GLU A N 1
ATOM 891 C CA . GLU A 1 114 ? -4.632 -11.771 3.519 1.00 95.25 114 GLU A CA 1
ATOM 892 C C . GLU A 1 114 ? -5.859 -11.618 2.597 1.00 95.25 114 GLU A C 1
ATOM 894 O O . GLU A 1 114 ? -6.622 -12.570 2.437 1.00 95.25 114 GLU A O 1
ATOM 899 N N . LEU A 1 115 ? -6.041 -10.445 1.976 1.00 95.31 115 LEU A N 1
ATOM 900 C CA . LEU A 1 115 ? -7.174 -10.084 1.114 1.00 95.31 115 LEU A CA 1
ATOM 901 C C . LEU A 1 115 ? -8.534 -10.167 1.822 1.00 95.31 115 LEU A C 1
ATOM 903 O O . LEU A 1 115 ? -9.555 -10.458 1.200 1.00 95.31 115 LEU A O 1
ATOM 907 N N . VAL A 1 116 ? -8.549 -9.899 3.128 1.00 96.81 116 VAL A N 1
ATOM 908 C CA . VAL A 1 116 ? -9.756 -9.904 3.951 1.00 96.81 116 VAL A CA 1
ATOM 909 C C . VAL A 1 116 ? -10.307 -8.487 4.068 1.00 96.81 116 VAL A C 1
ATOM 911 O O . VAL A 1 116 ? -9.701 -7.599 4.681 1.00 96.81 116 VAL A O 1
ATOM 914 N N . ASP A 1 117 ? -11.491 -8.278 3.500 1.00 96.06 117 ASP A N 1
ATOM 915 C CA . ASP A 1 117 ? -12.199 -7.003 3.585 1.00 96.06 117 ASP A CA 1
ATOM 916 C C . ASP A 1 117 ? -12.899 -6.804 4.953 1.00 96.06 117 ASP A C 1
ATOM 918 O O . ASP A 1 117 ? -13.022 -7.748 5.747 1.00 96.06 117 ASP A O 1
ATOM 922 N N . PRO A 1 118 ? -13.329 -5.569 5.288 1.00 96.62 118 PRO A N 1
ATOM 923 C CA . PRO A 1 118 ? -13.979 -5.297 6.568 1.00 96.62 118 PRO A CA 1
ATOM 924 C C . PRO A 1 118 ? -15.246 -6.118 6.808 1.00 96.62 118 PRO A C 1
ATOM 926 O O . PRO A 1 118 ? -15.515 -6.494 7.946 1.00 96.62 118 PRO A O 1
ATOM 929 N N . GLU A 1 119 ? -16.015 -6.406 5.759 1.00 96.50 119 GLU A N 1
ATOM 930 C CA . GLU A 1 119 ? -17.296 -7.110 5.841 1.00 96.50 119 GLU A CA 1
ATOM 931 C C . GLU A 1 119 ? -17.062 -8.599 6.122 1.00 96.50 119 GLU A C 1
ATOM 933 O O . GLU A 1 119 ? -17.662 -9.167 7.038 1.00 96.50 119 GLU A O 1
ATOM 938 N N . GLN A 1 120 ? -16.109 -9.209 5.415 1.00 97.06 120 GLN A N 1
ATOM 939 C CA . GLN A 1 120 ? -15.627 -10.568 5.646 1.00 97.06 120 GLN A CA 1
ATOM 940 C C . GLN A 1 120 ? -15.066 -10.736 7.056 1.00 97.06 120 GLN A C 1
ATOM 942 O O . GLN A 1 120 ? -15.371 -11.721 7.734 1.00 97.06 120 GLN A O 1
ATOM 947 N N . PHE A 1 121 ? -14.247 -9.784 7.517 1.00 97.94 121 PHE A N 1
ATOM 948 C CA . PHE A 1 121 ? -13.700 -9.845 8.866 1.00 97.94 121 PHE A CA 1
ATOM 949 C C . PHE A 1 121 ? -14.802 -9.691 9.920 1.00 97.94 121 PHE A C 1
ATOM 951 O O . PHE A 1 121 ? -14.864 -10.494 10.851 1.00 97.94 121 PHE A O 1
ATOM 958 N N . ALA A 1 122 ? -15.712 -8.728 9.751 1.00 97.06 122 ALA A N 1
ATOM 959 C CA . ALA A 1 122 ? -16.836 -8.516 10.659 1.00 97.06 122 ALA A CA 1
ATOM 960 C C . ALA A 1 122 ? -17.750 -9.747 10.768 1.00 97.06 122 ALA A C 1
ATOM 962 O O . ALA A 1 122 ? -18.194 -10.078 11.866 1.00 97.06 122 ALA A O 1
ATOM 963 N N . ALA A 1 123 ? -17.982 -10.464 9.663 1.00 96.94 123 ALA A N 1
ATOM 964 C CA . ALA A 1 123 ? -18.819 -11.663 9.644 1.00 96.94 123 ALA A CA 1
ATOM 965 C C . ALA A 1 123 ? -18.254 -12.825 10.483 1.00 96.94 123 ALA A C 1
ATOM 967 O O . ALA A 1 123 ? -19.024 -13.625 11.018 1.00 96.94 123 ALA A O 1
ATOM 968 N N . ARG A 1 124 ? -16.923 -12.925 10.612 1.00 95.88 124 ARG A N 1
ATOM 969 C CA . ARG A 1 124 ? -16.244 -13.983 11.385 1.00 95.88 124 ARG A CA 1
ATOM 970 C C . ARG A 1 124 ? -15.718 -13.527 12.749 1.00 95.88 124 ARG A C 1
ATOM 972 O O . ARG A 1 124 ? -15.276 -14.370 13.525 1.00 95.88 124 ARG A O 1
ATOM 979 N N . ALA A 1 125 ? -15.758 -12.226 13.039 1.00 95.25 125 ALA A N 1
ATOM 980 C CA . ALA A 1 125 ? -15.214 -11.645 14.260 1.00 95.25 125 ALA A CA 1
ATOM 981 C C . ALA A 1 125 ? -15.923 -12.176 15.517 1.00 95.25 125 ALA A C 1
ATOM 983 O O . ALA A 1 125 ? -17.141 -12.065 15.698 1.00 95.25 125 ALA A O 1
ATOM 984 N N . SER A 1 126 ? -15.128 -12.710 16.434 1.00 94.38 126 SER A N 1
ATOM 985 C CA . SER A 1 126 ? -15.562 -13.388 17.643 1.00 94.38 126 SER A CA 1
ATOM 986 C C . SER A 1 126 ? -14.953 -12.761 18.902 1.00 94.38 126 SER A C 1
ATOM 988 O O . SER A 1 126 ? -13.788 -12.373 18.979 1.00 94.38 126 SER A O 1
ATOM 990 N N . GLY A 1 127 ? -15.779 -12.634 19.940 1.00 95.62 127 GLY A N 1
ATOM 991 C CA . GLY A 1 127 ? -15.370 -12.017 21.199 1.00 95.62 127 GLY A CA 1
ATOM 992 C C . GLY A 1 127 ? -15.135 -10.496 21.123 1.00 95.62 127 GLY A C 1
ATOM 993 O O . GLY A 1 127 ? -15.315 -9.866 20.082 1.00 95.62 127 GLY A O 1
ATOM 994 N N . PRO A 1 128 ? -14.779 -9.864 22.255 1.00 94.50 128 PRO A N 1
ATOM 995 C CA . PRO A 1 128 ? -14.740 -8.403 22.348 1.00 94.50 128 PRO A CA 1
ATOM 996 C C . PRO A 1 128 ? -13.640 -7.745 21.506 1.00 94.50 128 PRO A C 1
ATOM 998 O O . PRO A 1 128 ? -13.852 -6.665 20.966 1.00 94.50 128 PRO A O 1
ATOM 1001 N N . ASN A 1 129 ? -12.469 -8.382 21.394 1.00 95.38 129 ASN A N 1
ATOM 1002 C CA . ASN A 1 129 ? -11.318 -7.766 20.732 1.00 95.38 129 ASN A CA 1
ATOM 1003 C C . ASN A 1 129 ? -11.462 -7.767 19.204 1.00 95.38 129 ASN A C 1
ATOM 1005 O O . ASN A 1 129 ? -11.199 -6.744 18.578 1.00 95.38 129 ASN A O 1
ATOM 1009 N N . GLU A 1 130 ? -11.907 -8.878 18.608 1.00 97.00 130 GLU A N 1
ATOM 1010 C CA . GLU A 1 130 ? -12.110 -8.948 17.155 1.00 97.00 130 GLU A CA 1
ATOM 1011 C C . GLU A 1 130 ? -13.277 -8.065 16.716 1.00 97.00 130 GLU A C 1
ATOM 1013 O O . GLU A 1 130 ? -13.190 -7.432 15.671 1.00 97.00 130 GLU A O 1
ATOM 1018 N N . ARG A 1 131 ? -14.335 -7.944 17.533 1.00 96.75 131 ARG A N 1
ATOM 1019 C CA . ARG A 1 131 ? -15.438 -7.009 17.260 1.00 96.75 131 ARG A CA 1
ATOM 1020 C C . ARG A 1 131 ? -14.970 -5.555 17.253 1.00 96.75 131 ARG A C 1
ATOM 1022 O O . ARG A 1 131 ? -15.251 -4.844 16.297 1.00 96.75 131 ARG A O 1
ATOM 1029 N N . ALA A 1 132 ? -14.186 -5.142 18.253 1.00 97.56 132 ALA A N 1
ATOM 1030 C CA . ALA A 1 132 ? -13.605 -3.799 18.282 1.00 97.56 132 ALA A CA 1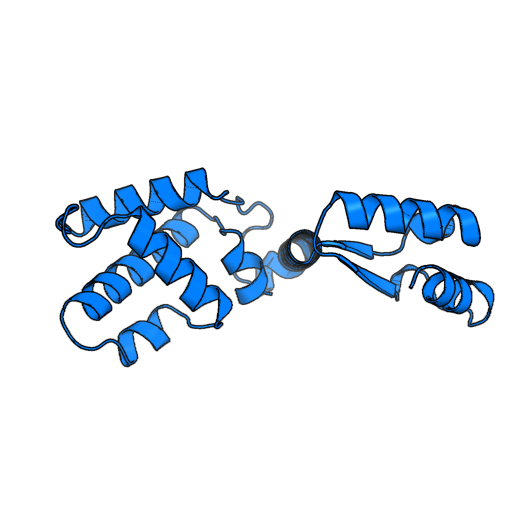
ATOM 1031 C C . ALA A 1 132 ? -12.681 -3.543 17.077 1.00 97.56 132 ALA A C 1
ATOM 1033 O O . ALA A 1 132 ? -12.713 -2.465 16.486 1.00 97.56 132 ALA A O 1
ATOM 1034 N N . LEU A 1 133 ? -11.882 -4.540 16.676 1.00 98.31 133 LEU A N 1
ATOM 1035 C CA . LEU A 1 133 ? -11.061 -4.456 15.467 1.00 98.31 133 LEU A CA 1
ATOM 1036 C C . LEU A 1 133 ? -11.919 -4.363 14.197 1.00 98.31 133 LEU A C 1
ATOM 1038 O O . LEU A 1 133 ? -11.582 -3.582 13.316 1.00 98.31 133 LEU A O 1
ATOM 1042 N N . ALA A 1 134 ? -13.017 -5.114 14.097 1.00 98.44 134 ALA A N 1
ATOM 1043 C CA . ALA A 1 134 ? -13.912 -5.084 12.942 1.00 98.44 134 ALA A CA 1
ATOM 1044 C C . ALA A 1 134 ? -14.613 -3.727 12.792 1.00 98.44 134 ALA A C 1
ATOM 1046 O O . ALA A 1 134 ? -14.671 -3.179 11.689 1.00 98.44 134 ALA A O 1
ATOM 1047 N N . GLU A 1 135 ? -15.079 -3.147 13.898 1.00 98.12 135 GLU A N 1
ATOM 1048 C CA . GLU A 1 135 ? -15.647 -1.796 13.928 1.00 98.12 135 GLU A CA 1
ATOM 1049 C C . GLU A 1 135 ? -14.600 -0.747 13.535 1.00 98.12 135 GLU A C 1
ATOM 1051 O O . GLU A 1 135 ? -14.851 0.084 12.657 1.00 98.12 135 GLU A O 1
ATOM 1056 N N . ALA A 1 136 ? -13.395 -0.830 14.111 1.00 98.38 136 ALA A N 1
ATOM 1057 C CA . ALA A 1 136 ? -12.286 0.056 13.770 1.00 98.38 136 ALA A CA 1
ATOM 1058 C C . ALA A 1 136 ? -11.880 -0.070 12.297 1.00 98.38 136 ALA A C 1
ATOM 1060 O O . ALA A 1 136 ? -11.692 0.944 11.633 1.00 98.38 136 ALA A O 1
ATOM 1061 N N . TYR A 1 137 ? -11.787 -1.287 11.760 1.00 98.50 137 TYR A N 1
ATOM 1062 C CA . TYR A 1 137 ? -11.428 -1.526 10.363 1.00 98.50 137 TYR A CA 1
ATOM 1063 C C . TYR A 1 137 ? -12.491 -0.972 9.408 1.00 98.50 137 TYR A C 1
ATOM 1065 O O . TYR A 1 137 ? -12.166 -0.265 8.454 1.00 98.50 137 TYR A O 1
ATOM 1073 N N . THR A 1 138 ? -13.768 -1.215 9.705 1.00 98.50 138 THR A N 1
ATOM 1074 C CA . THR A 1 138 ? -14.892 -0.700 8.911 1.00 98.50 138 THR A CA 1
ATOM 1075 C C . THR A 1 138 ? -14.880 0.825 8.867 1.00 98.50 138 THR A C 1
ATOM 1077 O O . THR A 1 138 ? -14.954 1.423 7.791 1.00 98.50 138 THR A O 1
ATOM 1080 N N . LEU A 1 139 ? -14.737 1.471 10.028 1.00 98.50 139 LEU A N 1
ATOM 1081 C CA . LEU A 1 139 ? -14.668 2.925 10.114 1.00 98.50 139 LEU A CA 1
ATOM 1082 C C . LEU A 1 139 ? -13.412 3.473 9.424 1.00 98.50 139 LEU A C 1
ATOM 1084 O O . LEU A 1 139 ? -13.503 4.448 8.685 1.00 98.50 139 LEU A O 1
ATOM 1088 N N . TYR A 1 140 ? -12.262 2.829 9.610 1.00 98.50 140 TYR A N 1
ATOM 1089 C CA . TYR A 1 140 ? -11.003 3.193 8.963 1.00 98.50 140 TYR A CA 1
ATOM 1090 C C . TYR A 1 140 ? -11.118 3.195 7.432 1.00 98.50 140 TYR A C 1
ATOM 1092 O O . TYR A 1 140 ? -10.829 4.218 6.809 1.00 98.50 140 TYR A O 1
ATOM 1100 N N . GLN A 1 141 ? -11.634 2.115 6.831 1.00 97.81 141 GLN A N 1
ATOM 1101 C CA . GLN A 1 141 ? -11.843 2.060 5.378 1.00 97.81 141 GLN A CA 1
ATOM 1102 C C . GLN A 1 141 ? -12.859 3.099 4.909 1.00 97.81 141 GLN A C 1
ATOM 1104 O O . GLN A 1 141 ? -12.673 3.704 3.855 1.00 97.81 141 GLN A O 1
ATOM 1109 N N . ARG A 1 142 ? -13.921 3.354 5.686 1.00 97.50 142 ARG A N 1
ATOM 1110 C CA . ARG A 1 142 ? -14.887 4.409 5.357 1.00 97.50 142 ARG A CA 1
ATOM 1111 C C . ARG A 1 142 ? -14.211 5.780 5.296 1.00 97.50 142 ARG A C 1
ATOM 1113 O O . ARG A 1 142 ? -14.392 6.493 4.314 1.00 97.50 142 ARG A O 1
ATOM 1120 N N . ARG A 1 143 ? -13.391 6.120 6.295 1.00 97.50 143 ARG A N 1
ATOM 1121 C CA . ARG A 1 143 ? -12.660 7.395 6.342 1.00 97.50 143 ARG A CA 1
ATOM 1122 C C . ARG A 1 143 ? -11.659 7.540 5.191 1.00 97.50 143 ARG A C 1
ATOM 1124 O O . ARG A 1 143 ? -11.542 8.632 4.643 1.00 97.50 143 ARG A O 1
ATOM 1131 N N . LEU A 1 144 ? -10.967 6.466 4.797 1.00 96.88 144 LEU A N 1
ATOM 1132 C CA . LEU A 1 144 ? -10.090 6.483 3.618 1.00 96.88 144 LEU A CA 1
ATOM 1133 C C . LEU A 1 144 ? -10.871 6.804 2.338 1.00 96.88 144 LEU A C 1
ATOM 1135 O O . LEU A 1 144 ? -10.484 7.704 1.592 1.00 96.88 144 LEU A O 1
ATOM 1139 N N . ARG A 1 145 ? -12.018 6.146 2.124 1.00 94.75 145 ARG A N 1
ATOM 1140 C CA . ARG A 1 145 ? -12.887 6.416 0.965 1.00 94.75 145 ARG A CA 1
ATOM 1141 C C . ARG A 1 145 ? -13.413 7.851 0.955 1.00 94.75 145 ARG A C 1
ATOM 1143 O O . ARG A 1 145 ? -13.361 8.499 -0.085 1.00 94.75 145 ARG A O 1
ATOM 115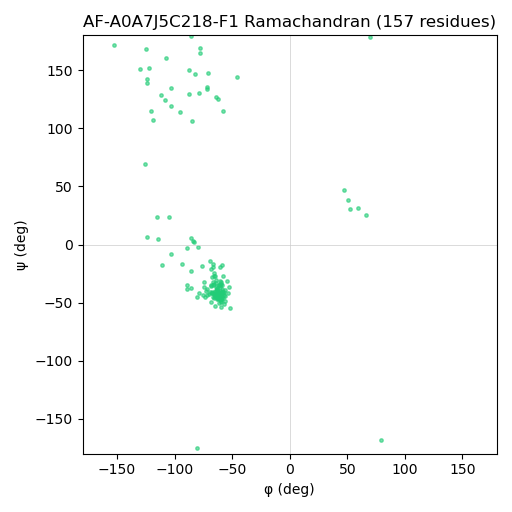0 N N . GLU A 1 146 ? -13.879 8.356 2.099 1.00 95.00 146 GLU A N 1
ATOM 1151 C CA . GLU A 1 146 ? -14.343 9.746 2.261 1.00 95.00 146 GLU A CA 1
ATOM 1152 C C . GLU A 1 146 ? -13.237 10.766 1.943 1.00 95.00 146 GLU A C 1
ATOM 1154 O O . GLU A 1 146 ? -13.509 11.829 1.390 1.00 95.00 146 GLU A O 1
ATOM 1159 N N . ALA A 1 147 ? -11.982 10.434 2.253 1.00 95.19 147 ALA A N 1
ATOM 1160 C CA . ALA A 1 147 ? -10.818 11.257 1.937 1.00 95.19 147 ALA A CA 1
ATOM 1161 C C . ALA A 1 147 ? -10.292 11.063 0.500 1.00 95.19 147 ALA A C 1
ATOM 1163 O O . ALA A 1 147 ? -9.272 11.657 0.147 1.00 95.19 147 ALA A O 1
ATOM 1164 N N . HIS A 1 148 ? -10.945 10.225 -0.316 1.00 94.31 148 HIS A N 1
ATOM 1165 C CA . HIS A 1 148 ? -10.434 9.760 -1.608 1.00 94.31 148 HIS A CA 1
ATOM 1166 C C . HIS A 1 148 ? -8.975 9.294 -1.511 1.00 94.31 148 HIS A C 1
ATOM 1168 O O . HIS A 1 148 ? -8.127 9.690 -2.311 1.00 94.31 148 HIS A O 1
ATOM 1174 N N . ALA A 1 149 ? -8.668 8.492 -0.495 1.00 96.06 149 ALA A N 1
ATOM 1175 C CA . ALA A 1 149 ? -7.330 8.011 -0.203 1.00 96.06 149 ALA A CA 1
ATOM 1176 C C . ALA A 1 149 ? -7.270 6.481 -0.193 1.00 96.06 149 ALA A C 1
ATOM 1178 O O . ALA A 1 149 ? -8.252 5.814 0.122 1.00 96.06 149 ALA A O 1
ATOM 1179 N N . LEU A 1 150 ? -6.092 5.954 -0.515 1.00 96.56 150 LEU A N 1
ATOM 1180 C CA . LEU A 1 150 ? -5.716 4.553 -0.360 1.00 96.56 150 LEU A CA 1
ATOM 1181 C C . LEU A 1 150 ? -4.449 4.482 0.488 1.00 96.56 150 LEU A C 1
ATOM 1183 O O . LEU A 1 150 ? -3.556 5.319 0.322 1.00 96.56 150 LEU A O 1
ATOM 1187 N N . ASP A 1 151 ? -4.344 3.487 1.363 1.00 95.69 151 ASP A N 1
ATOM 1188 C CA . ASP A 1 151 ? -3.055 3.131 1.957 1.00 95.69 151 ASP A CA 1
ATOM 1189 C C . ASP A 1 151 ? -2.274 2.149 1.063 1.00 95.69 151 ASP A C 1
ATOM 1191 O O . ASP A 1 151 ? -2.701 1.788 -0.036 1.00 95.69 151 ASP A O 1
ATOM 1195 N N . PHE A 1 152 ? -1.074 1.755 1.495 1.00 90.56 152 PHE A N 1
ATOM 1196 C CA . PHE A 1 152 ? -0.226 0.861 0.705 1.00 90.56 152 PHE A CA 1
ATOM 1197 C C . PHE A 1 152 ? -0.840 -0.522 0.479 1.00 90.56 152 PHE A C 1
ATOM 1199 O O . PHE A 1 152 ? -0.701 -1.061 -0.619 1.00 90.56 152 PHE A O 1
ATOM 1206 N N . ASP A 1 153 ? -1.512 -1.081 1.483 1.00 93.50 153 ASP A N 1
ATOM 1207 C CA . ASP A 1 153 ? -2.091 -2.418 1.385 1.00 93.50 153 ASP A CA 1
ATOM 1208 C C . ASP A 1 153 ? -3.350 -2.400 0.494 1.00 93.50 153 ASP A C 1
ATOM 1210 O O . ASP A 1 153 ? -3.583 -3.337 -0.275 1.00 93.50 153 ASP A O 1
ATOM 1214 N N . ASP A 1 154 ? -4.108 -1.294 0.499 1.00 93.62 154 ASP A N 1
ATOM 1215 C CA . ASP A 1 154 ? -5.244 -1.086 -0.408 1.00 93.62 154 ASP A CA 1
ATOM 1216 C C . ASP A 1 154 ? -4.832 -1.130 -1.879 1.00 93.62 154 ASP A C 1
ATOM 1218 O O . ASP A 1 154 ? -5.614 -1.574 -2.718 1.00 93.62 154 ASP A O 1
ATOM 1222 N N . LEU A 1 155 ? -3.616 -0.691 -2.222 1.00 92.38 155 LEU A N 1
ATOM 1223 C CA . LEU A 1 155 ? -3.158 -0.701 -3.613 1.00 92.38 155 LEU A CA 1
ATOM 1224 C C . LEU A 1 155 ? -3.171 -2.102 -4.206 1.00 92.38 155 LEU A C 1
ATOM 1226 O O . LEU A 1 155 ? -3.549 -2.269 -5.361 1.00 92.38 155 LEU A O 1
ATOM 1230 N N . ILE A 1 156 ? -2.750 -3.091 -3.425 1.00 89.56 156 ILE A N 1
ATOM 1231 C CA . ILE A 1 156 ? -2.708 -4.481 -3.871 1.00 89.56 156 ILE A CA 1
ATOM 1232 C C . ILE A 1 156 ? -4.111 -5.082 -3.811 1.00 89.56 156 ILE A C 1
ATOM 1234 O O . ILE A 1 156 ? -4.514 -5.764 -4.741 1.00 89.56 156 ILE A O 1
ATOM 1238 N N . MET A 1 157 ? -4.863 -4.799 -2.748 1.00 90.81 157 MET A N 1
ATOM 1239 C CA . MET A 1 157 ? -6.200 -5.357 -2.547 1.00 90.81 157 MET A CA 1
ATOM 1240 C C . MET A 1 157 ? -7.240 -4.844 -3.562 1.00 90.81 157 MET A C 1
ATOM 1242 O O . MET A 1 157 ? -8.206 -5.544 -3.850 1.00 90.81 157 MET A O 1
ATOM 1246 N N . THR A 1 158 ? -7.057 -3.629 -4.089 1.00 87.75 158 THR A N 1
ATOM 1247 C CA . THR A 1 158 ? -8.012 -2.964 -4.999 1.00 87.75 158 THR A CA 1
ATOM 1248 C C . THR A 1 158 ? -7.699 -3.195 -6.484 1.00 87.75 158 THR A C 1
ATOM 1250 O O . THR A 1 158 ? -8.552 -2.917 -7.324 1.00 87.75 158 THR A O 1
ATOM 1253 N N . THR A 1 159 ? -6.485 -3.647 -6.821 1.00 84.12 159 THR A N 1
ATOM 1254 C CA . THR A 1 159 ? -6.061 -3.896 -8.215 1.00 84.12 159 THR A CA 1
ATOM 1255 C C . THR A 1 159 ? -6.501 -5.277 -8.681 1.00 84.12 159 THR A C 1
ATOM 1257 O O . THR A 1 159 ? -7.010 -5.370 -9.819 1.00 84.12 159 THR A O 1
#